Protein AF-A0A562YFQ1-F1 (afdb_monomer_lite)

Sequence (75 aa):
MKTAVFKSYQNGLFTFWFDNGDELAFEEVHPKALYKYNLKADKSFLDKSFKLSYSEIFNDLDDSVIYRIDSLVLL

Radius of gyration: 12.11 Å; chains: 1; bounding box: 30×27×34 Å

Secondary structure (DSSP, 8-state):
-EEEEEEEEETTEEEEEETTS-EEEESEE-HHHHTT--TTT-GGGTT-EEEEEEEEEEETTTTEEEEEEEEEEE-

pLDDT: mean 92.97, std 5.24, range [72.75, 98.19]

Organism: NCBI:txid2528206

Structure (mmCIF, N/CA/C/O backbone):
data_AF-A0A562YFQ1-F1
#
_entry.id   AF-A0A562YFQ1-F1
#
loop_
_atom_site.group_PDB
_atom_site.id
_atom_site.type_symbol
_atom_site.label_atom_id
_atom_site.label_alt_id
_atom_site.label_comp_id
_atom_site.label_asym_id
_atom_site.label_entity_id
_atom_site.label_seq_id
_atom_site.pdbx_PDB_ins_code
_atom_site.Cartn_x
_atom_site.Cartn_y
_atom_site.Cartn_z
_atom_site.occupancy
_atom_site.B_iso_or_equiv
_atom_site.auth_seq_id
_atom_site.auth_comp_id
_atom_site.auth_asym_id
_atom_site.auth_atom_id
_atom_site.pdbx_PDB_model_num
ATOM 1 N N . MET A 1 1 ? 9.049 0.548 7.310 1.00 86.25 1 MET A N 1
ATOM 2 C CA . MET A 1 1 ? 7.584 0.490 7.103 1.00 86.25 1 MET A CA 1
ATOM 3 C C . MET A 1 1 ? 6.996 1.856 7.396 1.00 86.25 1 MET A C 1
ATOM 5 O O . MET A 1 1 ? 7.359 2.437 8.414 1.00 86.25 1 MET A O 1
ATOM 9 N N . LYS A 1 2 ? 6.127 2.356 6.519 1.00 93.81 2 LYS A N 1
ATOM 10 C CA . LYS A 1 2 ? 5.416 3.635 6.664 1.00 93.81 2 LYS A CA 1
ATOM 11 C C . LYS A 1 2 ? 3.940 3.378 6.980 1.00 93.81 2 LYS A C 1
ATOM 13 O O . LYS A 1 2 ? 3.455 2.273 6.739 1.00 93.81 2 LYS A O 1
ATOM 18 N N . THR A 1 3 ? 3.249 4.352 7.561 1.00 96.88 3 THR A N 1
ATOM 19 C CA . THR A 1 3 ? 1.795 4.264 7.752 1.00 96.88 3 THR A CA 1
ATOM 20 C C . THR A 1 3 ? 1.109 4.755 6.484 1.00 96.88 3 THR A C 1
ATOM 22 O O . THR A 1 3 ? 1.462 5.820 5.985 1.00 96.88 3 THR A O 1
ATOM 25 N N . ALA A 1 4 ? 0.146 3.996 5.971 1.00 97.62 4 ALA A N 1
ATOM 26 C CA . ALA A 1 4 ? -0.638 4.408 4.815 1.00 97.62 4 ALA A CA 1
ATOM 27 C C . ALA A 1 4 ? -2.085 3.911 4.914 1.00 97.62 4 ALA A C 1
ATOM 29 O O . ALA A 1 4 ? -2.345 2.843 5.471 1.00 97.62 4 ALA A O 1
ATOM 30 N N . VAL A 1 5 ? -3.027 4.685 4.383 1.00 98.12 5 VAL A N 1
ATOM 31 C CA . VAL A 1 5 ? -4.463 4.383 4.380 1.00 98.12 5 VAL A CA 1
ATOM 32 C C . VAL A 1 5 ? -4.848 3.784 3.038 1.00 98.12 5 VAL A C 1
ATOM 34 O O . VAL A 1 5 ? -4.595 4.407 2.009 1.00 98.12 5 VAL A O 1
ATOM 37 N N . PHE A 1 6 ? -5.474 2.606 3.037 1.00 97.44 6 PHE A N 1
ATOM 38 C CA . PHE A 1 6 ? -5.980 1.998 1.806 1.00 97.44 6 PHE A CA 1
ATOM 39 C C . PHE A 1 6 ? -7.202 2.764 1.295 1.00 97.44 6 PHE A C 1
ATOM 41 O O . PHE A 1 6 ? -8.176 2.944 2.030 1.00 97.44 6 PHE A O 1
ATOM 48 N N . LYS A 1 7 ? -7.159 3.210 0.037 1.00 97.75 7 LYS A N 1
ATOM 49 C CA . LYS A 1 7 ? -8.214 4.042 -0.558 1.00 97.75 7 LYS A CA 1
ATOM 50 C C . LYS A 1 7 ? -9.022 3.328 -1.619 1.00 97.75 7 LYS A C 1
ATOM 52 O O . LYS A 1 7 ? -10.235 3.507 -1.664 1.00 97.75 7 LYS A O 1
ATOM 57 N N . SER A 1 8 ? -8.389 2.532 -2.472 1.00 96.81 8 SER A N 1
ATOM 58 C CA . SER A 1 8 ? -9.110 1.845 -3.540 1.00 96.81 8 SER A CA 1
ATOM 59 C C . SER A 1 8 ? -8.285 0.740 -4.191 1.00 96.81 8 SER A C 1
ATOM 61 O O . SER A 1 8 ? -7.056 0.733 -4.142 1.00 96.81 8 SER A O 1
ATOM 63 N N . TYR A 1 9 ? -8.994 -0.183 -4.842 1.00 95.88 9 TYR A N 1
ATOM 64 C CA . TYR A 1 9 ? -8.449 -1.036 -5.889 1.00 95.88 9 TYR A CA 1
ATOM 65 C C . TYR A 1 9 ? -9.213 -0.751 -7.185 1.00 95.88 9 TYR A C 1
ATOM 67 O O . TYR A 1 9 ? -10.405 -1.057 -7.275 1.00 95.88 9 TYR A O 1
ATOM 75 N N . GLN A 1 10 ? -8.563 -0.115 -8.160 1.00 95.06 10 GLN A N 1
ATOM 76 C CA . GLN A 1 10 ? -9.175 0.284 -9.434 1.00 95.06 10 GLN A CA 1
ATOM 77 C C . GLN A 1 10 ? -8.181 0.094 -10.578 1.00 95.06 10 GLN A C 1
ATOM 79 O O . GLN A 1 10 ? -6.997 0.367 -10.424 1.00 95.06 10 GLN A O 1
ATOM 84 N N . ASN A 1 11 ? -8.657 -0.390 -11.730 1.00 94.56 11 ASN A N 1
ATOM 85 C CA . ASN A 1 11 ? -7.835 -0.622 -12.928 1.00 94.56 11 ASN A CA 1
ATOM 86 C C . ASN A 1 11 ? -6.565 -1.459 -12.673 1.00 94.56 11 ASN A C 1
ATOM 88 O O . ASN A 1 11 ? -5.553 -1.276 -13.336 1.00 94.56 11 ASN A O 1
ATOM 92 N N . GLY A 1 12 ? -6.617 -2.378 -11.704 1.00 93.62 12 GLY A N 1
ATOM 93 C CA . GLY A 1 12 ? -5.477 -3.221 -11.341 1.00 93.62 12 GLY A CA 1
ATOM 94 C C . GLY A 1 12 ? -4.520 -2.617 -10.311 1.00 93.62 12 GLY A C 1
ATOM 95 O O . GLY A 1 12 ? -3.650 -3.347 -9.848 1.00 93.62 12 GLY A O 1
ATOM 96 N N . LEU A 1 13 ? -4.713 -1.361 -9.900 1.00 96.75 13 LEU A N 1
ATOM 97 C CA . LEU A 1 13 ? -3.833 -0.639 -8.981 1.00 96.75 13 LEU A CA 1
ATOM 98 C C . LEU A 1 13 ? -4.423 -0.548 -7.573 1.00 96.75 13 LEU A C 1
ATOM 100 O O . LEU A 1 13 ? -5.624 -0.321 -7.412 1.00 96.75 13 LEU A O 1
ATOM 104 N N . PHE A 1 14 ? -3.574 -0.688 -6.555 1.00 96.69 14 PHE A N 1
ATOM 105 C CA . PHE A 1 14 ? -3.918 -0.423 -5.157 1.00 96.69 14 PHE A CA 1
ATOM 106 C C . PHE A 1 14 ? -3.461 0.980 -4.767 1.00 96.69 14 PHE A C 1
ATOM 108 O O . PHE A 1 14 ? -2.263 1.248 -4.771 1.00 96.69 14 PHE A O 1
ATOM 115 N N . THR A 1 15 ? -4.383 1.857 -4.383 1.00 97.88 15 THR A N 1
ATOM 116 C CA . THR A 1 15 ? -4.054 3.237 -4.003 1.00 97.88 15 THR A CA 1
ATOM 117 C C . THR A 1 15 ? -3.974 3.388 -2.490 1.00 97.88 15 THR A C 1
ATOM 119 O O . THR A 1 15 ? -4.890 2.980 -1.763 1.00 97.88 15 THR A O 1
ATOM 122 N N . PHE A 1 16 ? -2.896 4.016 -2.021 1.00 97.88 16 PHE A N 1
ATOM 123 C CA . PHE A 1 16 ? -2.678 4.336 -0.615 1.00 97.88 16 PHE A CA 1
ATOM 124 C C . PHE A 1 16 ? -2.298 5.803 -0.412 1.00 97.88 16 PHE A C 1
ATOM 126 O O . PHE A 1 16 ? -1.508 6.361 -1.171 1.00 97.88 16 PHE A O 1
ATOM 133 N N . TRP A 1 17 ? -2.817 6.396 0.665 1.00 98.19 17 TRP A N 1
ATOM 134 C CA . TRP A 1 17 ? -2.424 7.727 1.138 1.00 98.19 17 TRP A CA 1
ATOM 135 C C . TRP A 1 17 ? -1.501 7.618 2.342 1.00 98.19 17 TRP A C 1
ATOM 137 O O . TRP A 1 17 ? -1.868 7.015 3.354 1.00 98.19 17 TRP A O 1
ATOM 147 N N . PHE A 1 18 ? -0.317 8.203 2.237 1.00 96.88 18 PHE A N 1
ATOM 148 C CA . PHE A 1 18 ? 0.689 8.216 3.288 1.00 96.88 18 PHE A CA 1
ATOM 149 C C . PHE A 1 18 ? 0.475 9.395 4.241 1.00 96.88 18 PHE A C 1
ATOM 151 O O . PHE A 1 18 ? -0.182 10.387 3.927 1.00 96.88 18 PHE A O 1
ATOM 158 N N . ASP A 1 19 ? 1.029 9.274 5.444 1.00 92.69 19 ASP A N 1
ATOM 159 C CA . ASP A 1 19 ? 0.941 10.287 6.502 1.00 92.69 19 ASP A CA 1
ATOM 160 C C . ASP A 1 19 ? 1.584 11.633 6.136 1.00 92.69 19 ASP A C 1
ATOM 162 O O . ASP A 1 19 ? 1.194 12.670 6.670 1.00 92.69 19 ASP A O 1
ATOM 166 N N . ASN A 1 20 ? 2.531 11.629 5.201 1.00 91.19 20 ASN A N 1
ATOM 167 C CA . ASN A 1 20 ? 3.153 12.826 4.644 1.00 91.19 20 ASN A CA 1
ATOM 168 C C . ASN A 1 20 ? 2.317 13.517 3.549 1.00 91.19 20 ASN A C 1
ATOM 170 O O . ASN A 1 20 ? 2.753 14.540 3.028 1.00 91.19 20 ASN A O 1
ATOM 174 N N . GLY A 1 21 ? 1.133 12.991 3.220 1.00 90.44 21 GLY A N 1
ATOM 175 C CA . GLY A 1 21 ? 0.250 13.528 2.184 1.00 90.44 21 GLY A CA 1
ATOM 176 C C . GLY A 1 21 ? 0.503 12.971 0.782 1.00 90.44 21 GLY A C 1
ATOM 177 O O . GLY A 1 21 ? -0.240 13.323 -0.132 1.00 90.44 21 GLY A O 1
ATOM 178 N N . ASP A 1 22 ? 1.496 12.093 0.610 1.00 95.06 22 ASP A N 1
ATOM 179 C CA . ASP A 1 22 ? 1.755 11.453 -0.677 1.00 95.06 22 ASP A CA 1
ATOM 180 C C . ASP A 1 22 ? 0.685 10.404 -0.994 1.00 95.06 22 ASP A C 1
ATOM 182 O O . ASP A 1 22 ? 0.250 9.629 -0.134 1.00 95.06 22 ASP A O 1
ATOM 186 N N . GLU A 1 23 ? 0.316 10.328 -2.266 1.00 96.31 23 GLU A N 1
ATOM 187 C CA . GLU A 1 23 ? -0.486 9.248 -2.824 1.00 96.31 23 GLU A CA 1
ATOM 188 C C . GLU A 1 23 ? 0.407 8.370 -3.701 1.00 96.31 23 GLU A C 1
ATOM 190 O O . GLU A 1 23 ? 1.077 8.871 -4.603 1.00 96.31 23 GLU A O 1
ATOM 195 N N . LEU A 1 24 ? 0.415 7.059 -3.443 1.00 96.69 24 LEU A N 1
ATOM 196 C CA . LEU A 1 24 ? 1.046 6.087 -4.337 1.00 96.69 24 LEU A CA 1
ATOM 197 C C . LEU A 1 24 ? 0.039 5.020 -4.761 1.00 96.69 24 LEU A C 1
ATOM 199 O O . LEU A 1 24 ? -0.760 4.527 -3.955 1.00 96.69 24 LEU A O 1
ATOM 203 N N . ALA A 1 25 ? 0.139 4.645 -6.032 1.00 97.12 25 ALA A N 1
ATOM 204 C CA . ALA A 1 25 ? -0.524 3.494 -6.614 1.00 97.12 25 ALA A CA 1
ATOM 205 C C . ALA A 1 25 ? 0.484 2.347 -6.760 1.00 97.12 25 ALA A C 1
ATOM 207 O O . ALA A 1 25 ? 1.632 2.574 -7.129 1.00 97.12 25 ALA A O 1
ATOM 208 N N . PHE A 1 26 ? 0.044 1.130 -6.454 1.00 96.56 26 PHE A N 1
ATOM 209 C CA . PHE A 1 26 ? 0.861 -0.079 -6.530 1.00 96.56 26 PHE A CA 1
ATOM 210 C C . PHE A 1 26 ? 0.258 -1.055 -7.534 1.00 96.56 26 PHE A C 1
ATOM 212 O O . PHE A 1 26 ? -0.931 -1.375 -7.451 1.00 96.56 26 PHE A O 1
ATOM 219 N N . GLU A 1 27 ? 1.080 -1.556 -8.447 1.00 95.50 27 GLU A N 1
ATOM 220 C CA . GLU A 1 27 ? 0.724 -2.548 -9.463 1.00 95.50 27 GLU A CA 1
ATOM 221 C C . GLU A 1 27 ? 0.600 -3.944 -8.857 1.00 95.50 27 GLU A C 1
ATOM 223 O O . GLU A 1 27 ? -0.256 -4.743 -9.247 1.00 95.50 27 GLU A O 1
ATOM 228 N N . GLU A 1 28 ? 1.443 -4.240 -7.867 1.00 93.50 28 GLU A N 1
ATOM 229 C CA . GLU A 1 28 ? 1.554 -5.577 -7.310 1.00 93.50 28 GLU A CA 1
ATOM 230 C C . GLU A 1 28 ? 1.523 -5.600 -5.785 1.00 93.50 28 GLU A C 1
ATOM 232 O O . GLU A 1 28 ? 1.968 -4.693 -5.081 1.00 93.50 28 GLU A O 1
ATOM 237 N N . VAL A 1 29 ? 1.037 -6.721 -5.257 1.00 92.25 29 VAL A N 1
ATOM 238 C CA . VAL A 1 29 ? 1.129 -7.065 -3.840 1.00 92.25 29 VAL A CA 1
ATOM 239 C C . VAL A 1 29 ? 1.776 -8.431 -3.752 1.00 92.25 29 VAL A C 1
ATOM 241 O O . VAL A 1 29 ? 1.302 -9.391 -4.363 1.00 92.25 29 VAL A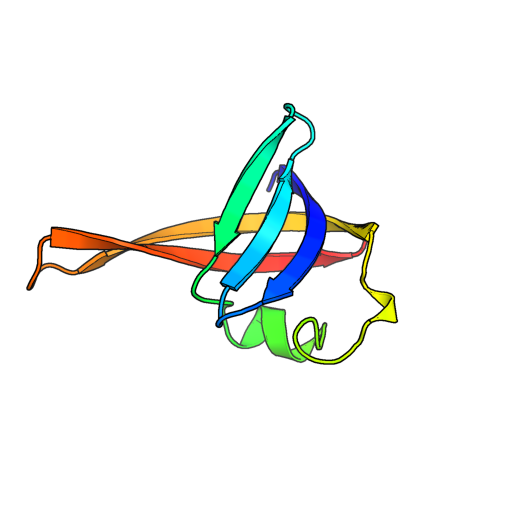 O 1
ATOM 244 N N . HIS A 1 30 ? 2.836 -8.539 -2.957 1.00 91.62 30 HIS A N 1
ATOM 245 C CA . HIS A 1 30 ? 3.499 -9.804 -2.704 1.00 91.62 30 HIS A CA 1
ATOM 246 C C . HIS A 1 30 ? 2.470 -10.836 -2.190 1.00 91.62 30 HIS A C 1
ATOM 248 O O . HIS A 1 30 ? 1.710 -10.525 -1.264 1.00 91.62 30 HIS A O 1
ATOM 254 N N . PRO A 1 31 ? 2.437 -12.080 -2.713 1.00 87.12 31 PRO A N 1
ATOM 255 C CA . PRO A 1 31 ? 1.355 -13.036 -2.440 1.00 87.12 31 PRO A CA 1
ATOM 256 C C . PRO A 1 31 ? 1.069 -13.276 -0.950 1.00 87.12 31 PRO A C 1
ATOM 258 O O . PRO A 1 31 ? -0.080 -13.435 -0.542 1.00 87.12 31 PRO A O 1
ATOM 261 N N . LYS A 1 32 ? 2.116 -13.244 -0.114 1.00 83.38 32 LYS A N 1
ATOM 262 C CA . LYS A 1 32 ? 1.993 -13.384 1.349 1.00 83.38 32 LYS A CA 1
ATOM 263 C C . LYS A 1 32 ? 1.220 -12.236 2.013 1.00 83.38 32 LYS A C 1
ATOM 265 O O . LYS A 1 32 ? 0.522 -12.481 2.991 1.00 83.38 32 LYS A O 1
ATOM 270 N N . ALA A 1 33 ? 1.339 -11.010 1.503 1.00 78.75 33 ALA A N 1
ATOM 271 C CA . ALA A 1 33 ? 0.592 -9.858 2.004 1.00 78.75 33 ALA A CA 1
ATOM 272 C C . ALA A 1 33 ? -0.869 -9.899 1.525 1.00 78.75 33 ALA A C 1
ATOM 274 O O . ALA A 1 33 ? -1.775 -9.621 2.311 1.00 78.75 33 ALA A O 1
ATOM 275 N N . LEU A 1 34 ? -1.099 -10.334 0.278 1.00 72.75 34 LEU A N 1
ATOM 276 C CA . LEU A 1 34 ? -2.439 -10.480 -0.300 1.00 72.75 34 LEU A CA 1
ATOM 277 C C . LEU A 1 34 ? -3.284 -11.526 0.441 1.00 72.75 34 LEU A C 1
ATOM 279 O O . LEU A 1 34 ? -4.461 -11.295 0.696 1.00 72.75 34 LEU A O 1
ATOM 283 N N . TYR A 1 35 ? -2.689 -12.664 0.816 1.00 74.00 35 TYR A N 1
ATOM 284 C CA . TYR A 1 35 ? -3.423 -13.763 1.456 1.00 74.00 35 TYR A CA 1
ATOM 285 C C . TYR A 1 35 ? -4.142 -13.339 2.746 1.00 74.00 35 TYR A C 1
ATOM 287 O O . TYR A 1 35 ? -5.189 -13.882 3.088 1.00 74.00 35 TYR A O 1
ATOM 295 N N . LYS A 1 36 ? -3.588 -12.360 3.468 1.00 79.12 36 LYS A N 1
ATOM 296 C CA . LYS A 1 36 ? -4.127 -11.922 4.757 1.00 79.12 36 LYS A CA 1
ATOM 297 C C . LYS A 1 36 ? -5.259 -10.899 4.619 1.00 79.12 36 LYS A C 1
ATOM 299 O O . LYS A 1 36 ? -6.108 -10.830 5.504 1.00 79.12 36 LYS A O 1
ATOM 304 N N . TYR A 1 37 ? -5.275 -10.123 3.534 1.00 86.44 37 TYR A N 1
ATOM 305 C CA . TYR A 1 37 ? -6.195 -9.004 3.333 1.00 86.44 37 TYR A CA 1
ATOM 306 C C . TYR A 1 37 ? -6.647 -8.970 1.868 1.00 86.44 37 TYR A C 1
ATOM 308 O O . TYR A 1 37 ? -5.883 -8.593 0.980 1.00 86.44 37 TYR A O 1
ATOM 316 N N . ASN A 1 38 ? -7.898 -9.356 1.599 1.00 88.50 38 ASN A N 1
ATOM 317 C CA . ASN A 1 38 ? -8.454 -9.392 0.244 1.00 88.50 38 ASN A CA 1
ATOM 318 C C . ASN A 1 38 ? -8.846 -7.985 -0.254 1.00 88.50 38 ASN A C 1
ATOM 320 O O . ASN A 1 38 ? -10.003 -7.732 -0.586 1.00 88.50 38 ASN A O 1
ATOM 324 N N . LEU A 1 39 ? -7.877 -7.066 -0.315 1.00 91.06 39 LEU A N 1
ATOM 325 C CA . LEU A 1 39 ? -8.080 -5.646 -0.640 1.00 91.06 39 LEU A CA 1
ATOM 326 C C . LEU A 1 39 ? -8.743 -5.411 -2.010 1.00 91.06 39 LEU A C 1
ATOM 328 O O . LEU A 1 39 ? -9.327 -4.357 -2.239 1.00 91.06 39 LEU A O 1
ATOM 332 N N . LYS A 1 40 ? -8.677 -6.393 -2.921 1.00 91.44 40 LYS A N 1
ATOM 333 C CA . LYS A 1 40 ? -9.307 -6.316 -4.248 1.00 91.44 40 LYS A CA 1
ATOM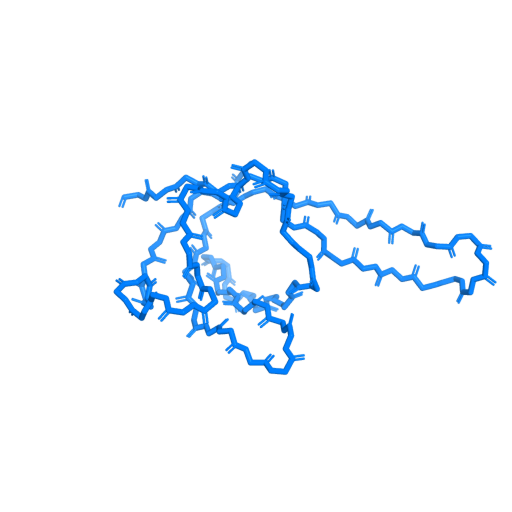 334 C C . LYS A 1 40 ? -10.836 -6.363 -4.193 1.00 91.44 40 LYS A C 1
ATOM 336 O O . LYS A 1 40 ? -11.488 -5.775 -5.049 1.00 91.44 40 LYS A O 1
ATOM 341 N N . ALA A 1 41 ? -11.401 -7.098 -3.235 1.00 90.00 41 ALA A N 1
ATOM 342 C CA . ALA A 1 41 ? -12.836 -7.383 -3.182 1.00 90.00 41 ALA A CA 1
ATOM 343 C C . ALA A 1 41 ? -13.489 -6.968 -1.858 1.00 90.00 41 ALA A C 1
ATOM 345 O O . ALA A 1 41 ? -14.664 -6.598 -1.839 1.00 90.00 41 ALA A O 1
ATOM 346 N N . ASP A 1 42 ? -12.745 -7.018 -0.755 1.00 93.06 42 ASP A N 1
ATOM 347 C CA . ASP A 1 42 ? -13.260 -6.717 0.571 1.00 93.06 42 ASP A CA 1
ATOM 348 C C . ASP A 1 42 ? -13.204 -5.212 0.857 1.00 93.06 42 ASP A C 1
ATOM 350 O O . ASP A 1 42 ? -12.182 -4.642 1.247 1.00 93.06 42 ASP A O 1
ATOM 354 N N . LYS A 1 43 ? -14.357 -4.565 0.675 1.00 92.88 43 LYS A N 1
ATOM 355 C CA . LYS A 1 43 ? -14.541 -3.129 0.905 1.00 92.88 43 LYS A CA 1
ATOM 356 C C . LYS A 1 43 ? -14.433 -2.726 2.380 1.00 92.88 43 LYS A C 1
ATOM 358 O O . LYS A 1 43 ? -14.344 -1.534 2.651 1.00 92.88 43 LYS A O 1
ATOM 363 N N . SER A 1 44 ? -14.423 -3.668 3.330 1.00 94.88 44 SER A N 1
ATOM 364 C CA . SER A 1 44 ? -14.270 -3.346 4.760 1.00 94.88 44 SER A CA 1
ATOM 365 C C . SER A 1 44 ? -12.888 -2.777 5.108 1.00 94.88 44 SER A C 1
ATOM 367 O O . SER A 1 44 ? -12.728 -2.134 6.150 1.00 94.88 44 SER A O 1
ATOM 369 N N . PHE A 1 45 ? -11.906 -2.968 4.221 1.00 95.06 45 PHE A N 1
ATOM 370 C CA . PHE A 1 45 ? -10.567 -2.403 4.354 1.00 95.06 45 PHE A CA 1
ATOM 371 C C . PHE A 1 45 ? -10.432 -0.979 3.806 1.00 95.06 45 PHE A C 1
ATOM 373 O O . PHE A 1 45 ? -9.385 -0.365 4.012 1.00 95.06 45 PHE A O 1
ATOM 380 N N . LEU A 1 46 ? -11.454 -0.441 3.130 1.00 96.62 46 LEU A N 1
ATOM 381 C CA . LEU A 1 46 ? -11.444 0.958 2.698 1.00 96.62 46 LEU A CA 1
ATOM 382 C C . LEU A 1 46 ? -11.290 1.879 3.912 1.00 96.62 46 LEU A C 1
ATOM 384 O O . LEU A 1 46 ? -11.884 1.648 4.966 1.00 96.62 46 LEU A O 1
ATOM 388 N N . ASP A 1 47 ? -10.452 2.899 3.756 1.00 97.50 47 ASP A N 1
ATOM 389 C CA . ASP A 1 47 ? -10.089 3.862 4.796 1.00 97.50 47 ASP A CA 1
ATOM 390 C C . ASP A 1 47 ? -9.451 3.249 6.055 1.00 97.50 47 ASP A C 1
ATOM 392 O O . ASP A 1 47 ? -9.341 3.908 7.092 1.00 97.50 47 ASP A O 1
ATOM 396 N N . LYS A 1 48 ? -8.968 2.000 5.981 1.00 97.25 48 LYS A N 1
ATOM 397 C CA . LYS A 1 48 ? -8.162 1.395 7.046 1.00 97.25 48 LYS A CA 1
ATOM 398 C C . LYS A 1 48 ? -6.688 1.733 6.886 1.00 97.25 48 LYS A C 1
ATOM 400 O O . LYS A 1 48 ? -6.146 1.757 5.781 1.00 97.25 48 LYS A O 1
ATOM 405 N N . SER A 1 49 ? -6.038 1.952 8.023 1.00 97.31 49 SER A N 1
ATOM 406 C CA . SER A 1 49 ? -4.612 2.247 8.104 1.00 97.31 49 SER A CA 1
ATOM 407 C C . SER A 1 49 ? -3.795 0.965 8.207 1.00 97.31 49 SER A C 1
ATOM 409 O O . SER A 1 49 ? -4.129 0.052 8.961 1.00 97.31 49 SER A O 1
ATOM 411 N N . PHE A 1 50 ? -2.681 0.924 7.488 1.00 96.19 50 PHE A N 1
ATOM 412 C CA . PHE A 1 50 ? -1.740 -0.186 7.485 1.00 96.19 50 PHE A CA 1
ATOM 413 C C . PHE A 1 50 ? -0.321 0.315 7.750 1.00 96.19 50 PHE A C 1
ATOM 415 O O . PHE A 1 50 ? 0.061 1.409 7.331 1.00 96.19 50 PHE A O 1
ATOM 422 N N . LYS A 1 51 ? 0.504 -0.524 8.382 1.00 96.31 51 LYS A N 1
ATOM 423 C CA . LYS A 1 51 ? 1.958 -0.468 8.206 1.00 96.31 51 LYS A CA 1
ATOM 424 C C . LYS A 1 51 ? 2.306 -1.155 6.892 1.00 96.31 51 LYS A C 1
ATOM 426 O O . LYS A 1 51 ? 2.060 -2.351 6.733 1.00 96.31 51 LYS A O 1
ATOM 431 N N . LEU A 1 52 ? 2.881 -0.387 5.974 1.00 95.06 52 LEU A N 1
ATOM 432 C CA . LEU A 1 52 ? 3.191 -0.782 4.606 1.00 95.06 52 LEU A CA 1
ATOM 433 C C . LEU A 1 52 ? 4.708 -0.712 4.362 1.00 95.06 52 LEU A C 1
ATOM 435 O O . LEU A 1 52 ? 5.394 0.218 4.806 1.00 95.06 52 LEU A O 1
ATOM 439 N N . SER A 1 53 ? 5.254 -1.705 3.665 1.00 95.56 53 SER A N 1
ATOM 440 C CA . SER A 1 53 ? 6.565 -1.625 3.004 1.00 95.56 53 SER A CA 1
ATOM 441 C C . SER A 1 53 ? 6.428 -2.017 1.541 1.00 95.56 53 SER A C 1
ATOM 443 O O . SER A 1 53 ? 5.614 -2.883 1.217 1.00 95.56 53 SER A O 1
ATOM 445 N N . TYR A 1 54 ? 7.227 -1.396 0.683 1.00 96.19 54 TYR A N 1
ATOM 446 C CA . TYR A 1 54 ? 7.206 -1.616 -0.755 1.00 96.19 54 TYR A CA 1
ATOM 447 C C . TYR A 1 54 ? 8.613 -1.516 -1.341 1.00 96.19 54 TYR A C 1
ATOM 449 O O . TYR A 1 54 ? 9.500 -0.926 -0.715 1.00 96.19 54 TYR A O 1
ATOM 457 N N . SER A 1 55 ? 8.764 -2.061 -2.543 1.00 95.69 55 SER A N 1
ATOM 458 C CA . SER A 1 55 ? 9.979 -1.999 -3.349 1.00 95.69 55 SER A CA 1
ATOM 459 C C . SER A 1 55 ? 9.637 -1.563 -4.770 1.00 95.69 55 SER A C 1
ATOM 461 O O . SER A 1 55 ? 8.567 -1.891 -5.287 1.00 95.69 55 SER A O 1
ATOM 463 N N . GLU A 1 56 ? 10.568 -0.851 -5.393 1.00 95.44 56 GLU A N 1
ATOM 464 C CA . GLU A 1 56 ? 10.585 -0.595 -6.832 1.00 95.44 56 GLU A CA 1
ATOM 465 C C . GLU A 1 56 ? 11.231 -1.800 -7.523 1.00 95.44 56 GLU A C 1
ATOM 467 O O . GLU A 1 56 ? 12.337 -2.212 -7.161 1.00 95.44 56 GLU A O 1
ATOM 472 N N . ILE A 1 57 ? 10.523 -2.405 -8.473 1.00 94.12 57 ILE A N 1
ATOM 473 C CA . ILE A 1 57 ? 11.033 -3.511 -9.281 1.00 94.12 57 ILE A CA 1
ATOM 474 C C . ILE A 1 57 ? 11.327 -2.960 -10.666 1.00 94.12 57 ILE A C 1
ATOM 476 O O . ILE A 1 57 ? 10.413 -2.561 -11.384 1.00 94.12 57 ILE A O 1
ATOM 480 N N . PHE A 1 58 ? 12.609 -2.948 -11.009 1.00 93.69 58 PHE A N 1
ATOM 481 C CA . PHE A 1 58 ? 13.108 -2.507 -12.302 1.00 93.69 58 PHE A CA 1
ATOM 482 C C . PHE A 1 58 ? 13.031 -3.664 -13.296 1.00 93.69 58 PHE A C 1
ATOM 484 O O . PHE A 1 58 ? 13.430 -4.789 -12.977 1.00 93.69 58 PHE A O 1
ATOM 491 N N . ASN A 1 59 ? 12.508 -3.390 -14.485 1.00 87.12 59 ASN A N 1
ATOM 492 C CA . ASN A 1 59 ? 12.533 -4.317 -15.601 1.00 87.12 59 ASN A CA 1
ATOM 493 C C . ASN A 1 59 ? 13.674 -3.939 -16.551 1.00 87.12 59 ASN A C 1
ATOM 495 O O . ASN A 1 59 ? 13.592 -2.952 -17.277 1.00 87.12 59 ASN A O 1
ATOM 499 N N . ASP A 1 60 ? 14.717 -4.768 -16.577 1.00 86.25 60 ASP A N 1
ATOM 500 C CA . ASP A 1 60 ? 15.910 -4.550 -17.406 1.00 86.25 60 ASP A CA 1
ATOM 501 C C . ASP A 1 60 ? 15.622 -4.587 -18.925 1.00 86.25 60 ASP A C 1
ATOM 503 O O . ASP A 1 60 ? 16.489 -4.240 -19.726 1.00 86.25 60 ASP A O 1
ATOM 507 N N . LEU A 1 61 ? 14.439 -5.052 -19.350 1.00 88.19 61 LEU A N 1
ATOM 508 C CA . LEU A 1 61 ? 14.083 -5.182 -20.768 1.00 88.19 61 LEU A CA 1
ATOM 509 C C . LEU A 1 61 ? 13.491 -3.908 -21.380 1.00 88.19 61 LEU A C 1
ATOM 511 O O . LEU A 1 61 ? 13.623 -3.711 -22.588 1.00 88.19 61 LEU A O 1
ATOM 515 N N . ASP A 1 62 ? 12.799 -3.088 -20.590 1.00 89.31 62 ASP A N 1
ATOM 516 C CA . ASP A 1 62 ? 12.045 -1.924 -21.078 1.00 89.31 62 ASP A CA 1
ATOM 517 C C . ASP A 1 62 ? 12.216 -0.662 -20.213 1.00 89.31 62 ASP A C 1
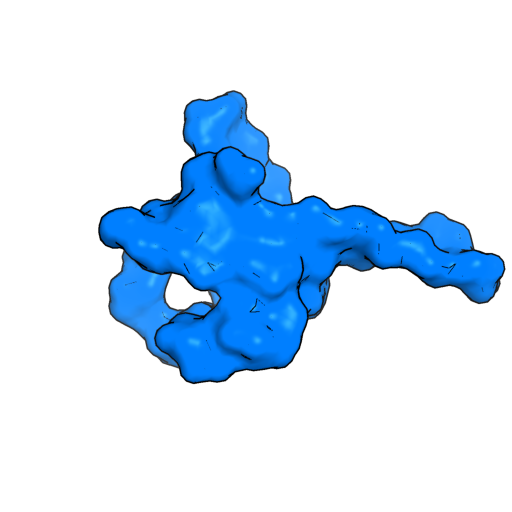ATOM 519 O O . ASP A 1 62 ? 11.459 0.295 -20.379 1.00 89.31 62 ASP A O 1
ATOM 523 N N . ASP A 1 63 ? 13.205 -0.655 -19.311 1.00 88.44 63 ASP A N 1
ATOM 524 C CA . ASP A 1 63 ? 13.505 0.425 -18.358 1.00 88.44 63 ASP A CA 1
ATOM 525 C C . ASP A 1 63 ? 12.296 0.860 -17.502 1.00 88.44 63 ASP A C 1
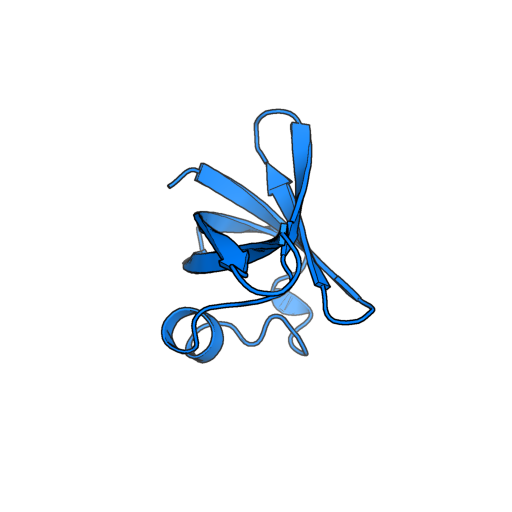ATOM 527 O O . ASP A 1 63 ? 12.285 1.948 -16.915 1.00 88.44 63 ASP A O 1
ATOM 531 N N . SER A 1 64 ? 11.256 0.023 -17.413 1.00 91.25 64 SER A N 1
ATOM 532 C CA . SER A 1 64 ? 10.083 0.309 -16.594 1.00 91.25 64 SER A CA 1
ATOM 533 C C . SER A 1 64 ? 10.323 -0.033 -15.124 1.00 91.25 64 SER A C 1
ATOM 535 O O . SER A 1 64 ? 11.144 -0.882 -14.765 1.00 91.25 64 SER A O 1
ATOM 537 N N . VAL A 1 65 ? 9.580 0.649 -14.253 1.00 93.19 65 VAL A N 1
ATOM 538 C CA . VAL A 1 65 ? 9.567 0.415 -12.808 1.00 93.19 65 VAL A CA 1
ATOM 539 C C . VAL A 1 65 ? 8.137 0.138 -12.391 1.00 93.19 65 VAL A C 1
ATOM 541 O O . VAL A 1 65 ? 7.244 0.912 -12.729 1.00 93.19 65 VAL A O 1
ATOM 544 N N . ILE A 1 66 ? 7.933 -0.934 -11.630 1.00 94.19 66 ILE A N 1
ATOM 545 C CA . ILE A 1 66 ? 6.664 -1.190 -10.943 1.00 94.19 66 ILE A CA 1
ATOM 546 C C . ILE A 1 66 ? 6.844 -1.089 -9.431 1.00 94.19 66 ILE A C 1
ATOM 548 O O . ILE A 1 66 ? 7.891 -1.442 -8.879 1.00 94.19 66 ILE A O 1
ATOM 552 N N . TYR A 1 67 ? 5.797 -0.656 -8.743 1.00 95.88 67 TYR A N 1
ATOM 553 C CA . TYR A 1 67 ? 5.730 -0.584 -7.295 1.00 95.88 67 TYR A CA 1
ATOM 554 C C . TYR A 1 67 ? 5.028 -1.823 -6.740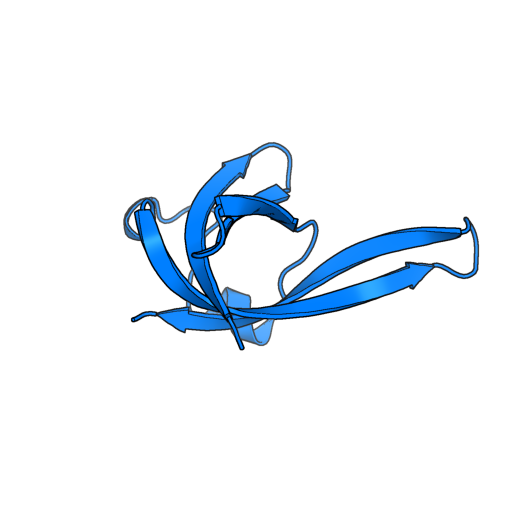 1.00 95.88 67 TYR A C 1
ATOM 556 O O . TYR A 1 67 ? 3.824 -2.038 -6.917 1.00 95.88 67 TYR A O 1
ATOM 564 N N . ARG A 1 68 ? 5.776 -2.636 -5.987 1.00 95.56 68 ARG A N 1
ATOM 565 C CA . ARG A 1 68 ? 5.232 -3.817 -5.309 1.00 95.56 68 ARG A CA 1
ATOM 566 C C . ARG A 1 68 ? 5.144 -3.601 -3.810 1.00 95.56 68 ARG A C 1
ATOM 568 O O . ARG A 1 68 ? 6.143 -3.335 -3.147 1.00 95.56 68 ARG A O 1
ATOM 575 N N . ILE A 1 69 ? 3.965 -3.835 -3.246 1.00 95.50 69 ILE A N 1
ATOM 576 C CA . ILE A 1 69 ? 3.773 -3.933 -1.799 1.00 95.50 69 ILE A CA 1
ATOM 577 C C . ILE A 1 69 ? 4.376 -5.252 -1.305 1.00 95.50 69 ILE A C 1
ATOM 579 O O . ILE A 1 69 ? 3.895 -6.329 -1.651 1.00 95.50 69 ILE A O 1
ATOM 583 N N . ASP A 1 70 ? 5.389 -5.188 -0.446 1.00 94.56 70 ASP A N 1
ATOM 584 C CA . ASP A 1 70 ? 6.047 -6.379 0.106 1.00 94.56 70 ASP A CA 1
ATOM 585 C C . ASP A 1 70 ? 5.360 -6.889 1.379 1.00 94.56 70 ASP A C 1
ATOM 587 O O . ASP A 1 70 ? 5.307 -8.095 1.631 1.00 94.56 70 ASP A O 1
ATOM 591 N N . SER A 1 71 ? 4.822 -5.977 2.194 1.00 94.00 71 SER A N 1
ATOM 592 C CA . SER A 1 71 ? 4.145 -6.316 3.446 1.00 94.00 71 SER A CA 1
ATOM 593 C C . SER A 1 71 ? 3.078 -5.293 3.812 1.00 94.00 71 SER A C 1
ATOM 595 O O . SER A 1 71 ? 3.281 -4.087 3.680 1.00 94.00 71 SER A O 1
ATOM 597 N N . LEU A 1 72 ? 1.979 -5.803 4.367 1.00 94.38 72 LEU A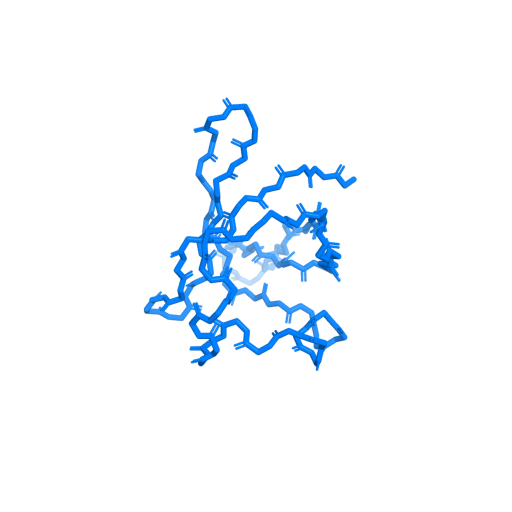 N 1
ATOM 598 C CA . LEU A 1 72 ? 0.878 -5.045 4.954 1.00 94.38 72 LEU A CA 1
ATOM 599 C C . LEU A 1 72 ? 0.573 -5.597 6.343 1.00 94.38 72 LEU A C 1
ATOM 601 O O . LEU A 1 72 ? 0.486 -6.811 6.531 1.00 94.38 72 LEU A O 1
ATOM 605 N N . VAL A 1 73 ? 0.385 -4.706 7.311 1.00 94.62 73 VAL A N 1
ATOM 606 C CA . VAL A 1 73 ? -0.095 -5.046 8.655 1.00 94.62 73 VAL A CA 1
ATOM 607 C C . VAL A 1 73 ? -1.167 -4.038 9.040 1.00 94.62 73 VAL A C 1
ATOM 609 O O . VAL A 1 73 ? -0.880 -2.846 9.097 1.00 94.62 73 VAL A O 1
ATOM 612 N N . LEU A 1 74 ? -2.393 -4.510 9.264 1.00 94.62 74 LEU A N 1
ATOM 613 C CA . LEU A 1 74 ? -3.508 -3.672 9.712 1.00 94.62 74 LEU A CA 1
ATOM 614 C C . LEU A 1 74 ? -3.205 -3.070 11.096 1.00 94.62 74 LEU A C 1
ATOM 616 O O . LEU A 1 74 ? -2.689 -3.787 11.959 1.00 94.62 74 LEU A O 1
ATOM 620 N N . LEU A 1 75 ? -3.504 -1.779 11.272 1.00 93.31 75 LEU A N 1
ATOM 621 C CA . LEU A 1 75 ? -3.376 -1.040 12.536 1.00 93.31 75 LEU A CA 1
ATOM 622 C C . LEU A 1 75 ? -4.656 -1.069 13.376 1.00 93.31 75 LEU A C 1
ATOM 624 O O . LEU A 1 75 ? -5.758 -1.100 12.781 1.00 93.31 75 LEU A O 1
#

Foldseek 3Di:
DFKWAFAACPPQWTWTAGPVRDIDIANEEDVVQCVVPVRHPDCVSHRWMWDWDWDWDADPPPRDTGIYTDHTDTD